Protein AF-A0A850GXP3-F1 (afdb_monomer)

Mean predicted aligned error: 10.68 Å

Structure (mmCIF, N/CA/C/O backbone):
data_AF-A0A850GXP3-F1
#
_entry.id   AF-A0A850GXP3-F1
#
loop_
_atom_site.group_PDB
_atom_site.id
_atom_site.type_symbol
_atom_site.label_atom_id
_atom_site.label_alt_id
_atom_site.label_comp_id
_atom_site.label_asym_id
_atom_site.label_entity_id
_atom_site.label_seq_id
_atom_site.pdbx_PDB_ins_code
_atom_site.Cartn_x
_atom_site.Cartn_y
_atom_site.Cartn_z
_atom_site.occupancy
_atom_site.B_iso_or_equiv
_atom_site.auth_seq_id
_atom_site.auth_comp_id
_atom_site.auth_asym_id
_atom_site.auth_atom_id
_atom_site.pdbx_PDB_model_num
ATOM 1 N N . MET A 1 1 ? 9.034 20.959 12.327 1.00 37.97 1 MET A N 1
ATOM 2 C CA . MET A 1 1 ? 9.414 19.621 11.829 1.00 37.97 1 MET A CA 1
ATOM 3 C C . MET A 1 1 ? 8.336 19.187 10.854 1.00 37.97 1 MET A C 1
ATOM 5 O O . MET A 1 1 ? 7.175 19.210 11.244 1.00 37.97 1 MET A O 1
ATOM 9 N N . ALA A 1 2 ? 8.676 18.925 9.590 1.00 40.16 2 ALA A N 1
ATOM 10 C CA . ALA A 1 2 ? 7.709 18.386 8.634 1.00 40.16 2 ALA A CA 1
ATOM 11 C C . ALA A 1 2 ? 7.271 17.000 9.126 1.00 40.16 2 ALA A C 1
ATOM 13 O O . ALA A 1 2 ? 8.119 16.228 9.574 1.00 40.16 2 ALA A O 1
ATOM 14 N N . ALA A 1 3 ? 5.966 16.721 9.115 1.00 42.81 3 ALA A N 1
ATOM 15 C CA . ALA A 1 3 ? 5.469 15.389 9.437 1.00 42.81 3 ALA A CA 1
ATOM 16 C C . ALA A 1 3 ? 6.178 14.371 8.524 1.00 42.81 3 ALA A C 1
ATOM 18 O O . ALA A 1 3 ? 6.368 14.687 7.344 1.00 42.81 3 ALA A O 1
ATOM 19 N N . PRO A 1 4 ? 6.614 13.210 9.048 1.00 50.00 4 PRO A N 1
ATOM 20 C CA . PRO A 1 4 ? 7.256 12.194 8.229 1.00 50.00 4 PRO A CA 1
ATOM 21 C C . PRO A 1 4 ? 6.377 11.910 7.011 1.00 50.00 4 PRO A C 1
ATOM 23 O O . PRO A 1 4 ? 5.149 11.814 7.110 1.00 50.00 4 PRO A O 1
ATOM 26 N N . ILE A 1 5 ? 7.034 11.897 5.852 1.00 58.00 5 ILE A N 1
ATOM 27 C CA . ILE A 1 5 ? 6.452 11.548 4.559 1.00 58.00 5 ILE A CA 1
ATOM 28 C C . ILE A 1 5 ? 5.673 10.252 4.772 1.00 58.00 5 ILE A C 1
ATOM 30 O O . ILE A 1 5 ? 6.202 9.344 5.395 1.00 58.00 5 ILE A O 1
ATOM 34 N N . HIS A 1 6 ? 4.416 10.189 4.329 1.00 59.72 6 HIS A N 1
ATOM 35 C CA . HIS A 1 6 ? 3.574 9.002 4.478 1.00 59.72 6 HIS A CA 1
ATOM 36 C C . HIS A 1 6 ? 4.367 7.733 4.134 1.00 59.72 6 HIS A C 1
ATOM 38 O O . HIS A 1 6 ? 4.674 7.516 2.965 1.00 59.72 6 HIS A O 1
ATOM 44 N N . ASP A 1 7 ? 4.705 6.922 5.143 1.00 73.19 7 ASP A N 1
ATOM 45 C CA . ASP A 1 7 ? 5.692 5.847 4.970 1.00 73.19 7 ASP A CA 1
ATOM 46 C C . ASP A 1 7 ? 5.197 4.746 4.002 1.00 73.19 7 ASP A C 1
ATOM 48 O O . ASP A 1 7 ? 5.977 3.930 3.519 1.00 73.19 7 ASP A O 1
ATOM 52 N N . TRP A 1 8 ? 3.896 4.723 3.686 1.00 88.69 8 TRP A N 1
ATOM 53 C CA . TRP A 1 8 ? 3.289 3.799 2.728 1.00 88.69 8 TRP A CA 1
ATOM 54 C C . TRP A 1 8 ? 1.988 4.339 2.107 1.00 88.69 8 TRP A C 1
ATOM 56 O O . TRP A 1 8 ? 1.376 5.292 2.598 1.00 88.69 8 TRP A O 1
ATOM 66 N N . TYR A 1 9 ? 1.530 3.695 1.034 1.00 91.94 9 TYR A N 1
ATOM 67 C CA . TYR A 1 9 ? 0.452 4.159 0.153 1.00 91.94 9 TYR A CA 1
ATOM 68 C C . TYR A 1 9 ? -0.846 3.347 0.285 1.00 91.94 9 TYR A C 1
ATOM 70 O O . TYR A 1 9 ? -1.614 3.237 -0.676 1.00 91.94 9 TYR A O 1
ATOM 78 N N . LEU A 1 10 ? -1.130 2.773 1.463 1.00 92.88 10 LEU A N 1
ATOM 79 C CA . LEU A 1 10 ? -2.291 1.889 1.656 1.00 92.88 10 LEU A CA 1
ATOM 80 C C . LEU A 1 10 ? -3.609 2.536 1.203 1.00 92.88 10 LEU A C 1
ATOM 82 O O . LEU A 1 10 ? -4.396 1.919 0.491 1.00 92.88 10 LEU A O 1
ATOM 86 N N . LYS A 1 11 ? -3.863 3.797 1.573 1.00 92.56 11 LYS A N 1
ATOM 87 C CA . LYS A 1 11 ? -5.109 4.488 1.200 1.00 92.56 11 LYS A CA 1
ATOM 88 C C . LYS A 1 11 ? -5.274 4.594 -0.320 1.00 92.56 11 LYS A C 1
ATOM 90 O O . LYS A 1 11 ? -6.381 4.445 -0.837 1.00 92.56 11 LYS A O 1
ATOM 95 N N . GLN A 1 12 ? -4.186 4.871 -1.029 1.00 94.19 12 GLN A N 1
ATOM 96 C CA . GLN A 1 12 ? -4.153 4.973 -2.480 1.00 94.19 12 GLN A CA 1
ATOM 97 C C . GLN A 1 12 ? -4.378 3.596 -3.105 1.00 94.19 12 GLN A C 1
ATOM 99 O O . GLN A 1 12 ? -5.211 3.489 -3.999 1.00 94.19 12 GLN A O 1
ATOM 104 N N . TRP A 1 13 ? -3.730 2.551 -2.587 1.00 95.56 13 TRP A N 1
ATOM 105 C CA . TRP A 1 13 ? -3.931 1.170 -3.030 1.00 95.56 13 TRP A CA 1
ATOM 106 C C . TRP A 1 13 ? -5.370 0.694 -2.858 1.00 95.56 13 TRP A C 1
ATOM 108 O O . TRP A 1 13 ? -5.952 0.173 -3.806 1.00 95.56 13 TRP A O 1
ATOM 118 N N . LEU A 1 14 ? -5.990 0.947 -1.703 1.00 95.31 14 LEU A N 1
ATOM 119 C CA . LEU A 1 14 ? -7.398 0.612 -1.479 1.00 95.31 14 LEU A CA 1
ATOM 120 C C . LEU A 1 14 ? -8.312 1.293 -2.498 1.00 95.31 14 LEU A C 1
ATOM 122 O O . LEU A 1 14 ? -9.185 0.647 -3.071 1.00 95.31 14 LEU A O 1
ATOM 126 N N . ARG A 1 15 ? -8.074 2.578 -2.783 1.00 95.38 15 ARG A N 1
ATOM 127 C CA . ARG A 1 15 ? -8.827 3.308 -3.808 1.00 95.38 15 ARG A CA 1
ATOM 128 C C . ARG A 1 15 ? -8.608 2.720 -5.203 1.00 95.38 15 ARG A C 1
ATOM 130 O O . ARG A 1 15 ? -9.581 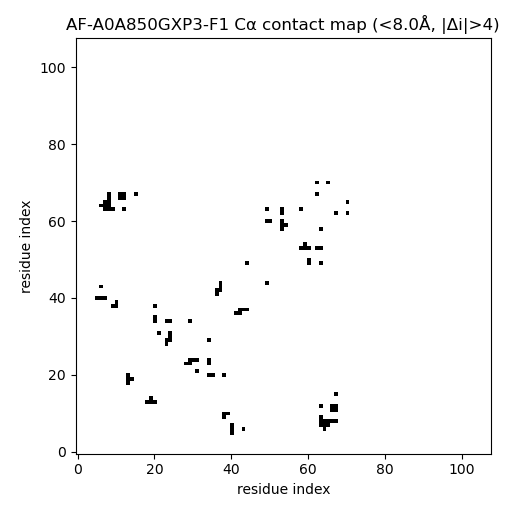2.539 -5.924 1.00 95.38 15 ARG A O 1
ATOM 137 N N . THR A 1 16 ? -7.364 2.421 -5.575 1.00 96.38 16 THR A N 1
ATOM 138 C CA . THR A 1 16 ? -7.019 1.836 -6.880 1.00 96.38 16 THR A CA 1
ATOM 139 C C . THR A 1 16 ? -7.649 0.458 -7.076 1.00 96.38 16 THR A C 1
ATOM 141 O O . THR A 1 16 ? -8.104 0.150 -8.171 1.00 96.38 16 THR A O 1
ATOM 144 N N . LEU A 1 17 ? -7.724 -0.349 -6.015 1.00 96.06 17 LEU A N 1
ATOM 145 C CA . LEU A 1 17 ? -8.284 -1.703 -6.042 1.00 96.06 17 LEU A CA 1
ATOM 146 C C . LEU A 1 17 ? -9.791 -1.750 -5.728 1.00 96.06 17 LEU A C 1
ATOM 148 O O . LEU A 1 17 ? -10.369 -2.832 -5.660 1.00 96.06 17 LEU A O 1
ATOM 152 N N . GLY A 1 18 ? -10.438 -0.602 -5.495 1.00 96.38 18 GLY A N 1
ATOM 153 C CA . GLY A 1 18 ? -11.862 -0.532 -5.146 1.00 96.38 18 GLY A CA 1
ATOM 154 C C . GLY A 1 18 ? -12.218 -1.153 -3.787 1.00 96.38 18 GLY A C 1
ATOM 1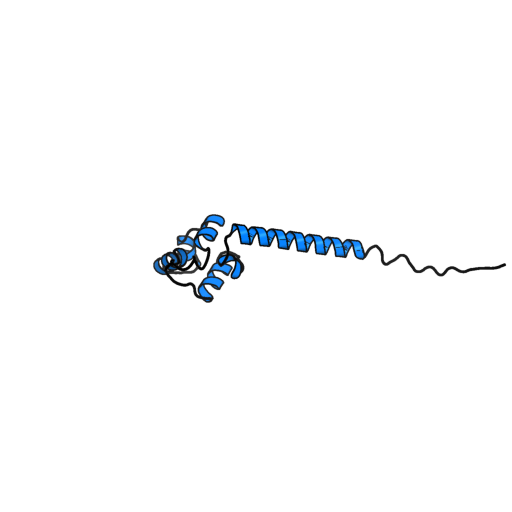55 O O . GLY A 1 18 ? -13.375 -1.497 -3.552 1.00 96.38 18 GLY A O 1
ATOM 156 N N . LYS A 1 19 ? -11.243 -1.301 -2.886 1.00 95.88 19 LYS A N 1
ATOM 157 C CA . LYS A 1 19 ? -11.399 -1.893 -1.551 1.00 95.88 19 LYS A CA 1
ATOM 158 C C . LYS A 1 19 ? -11.668 -0.820 -0.497 1.00 95.88 19 LYS A C 1
ATOM 160 O O . LYS A 1 19 ? -11.194 0.313 -0.591 1.00 95.88 19 LYS A O 1
ATOM 165 N N . ARG A 1 20 ? -12.415 -1.170 0.550 1.00 96.00 20 ARG A N 1
ATOM 166 C CA . ARG A 1 20 ? -12.689 -0.301 1.705 1.00 96.00 20 ARG A CA 1
ATOM 167 C C . ARG A 1 20 ? -11.889 -0.769 2.919 1.00 96.00 20 ARG A C 1
ATOM 169 O O . ARG A 1 20 ? -11.577 -1.944 3.061 1.00 96.00 20 ARG A O 1
ATOM 176 N N . GLN A 1 21 ? -11.635 0.135 3.866 1.00 94.56 21 GLN A N 1
ATOM 177 C CA . GLN A 1 21 ? -11.045 -0.230 5.166 1.00 94.56 21 GLN A CA 1
ATOM 178 C C . GLN A 1 21 ? -11.882 -1.283 5.917 1.00 94.56 21 GLN A C 1
ATOM 180 O O . GLN A 1 21 ? -11.338 -2.130 6.615 1.00 94.56 21 GLN A O 1
ATOM 185 N N . ALA A 1 22 ? -13.207 -1.262 5.741 1.00 95.38 22 ALA A N 1
ATOM 186 C CA . ALA A 1 22 ? -14.094 -2.274 6.306 1.00 95.38 22 ALA A CA 1
ATOM 187 C C . ALA A 1 22 ? -13.835 -3.684 5.746 1.00 95.38 22 ALA A C 1
ATOM 189 O O . ALA A 1 22 ? -14.050 -4.649 6.470 1.00 95.38 22 ALA A O 1
ATOM 190 N N . ASP A 1 23 ? -13.356 -3.801 4.502 1.00 96.38 23 ASP A N 1
ATOM 191 C CA . ASP A 1 23 ? -12.995 -5.097 3.924 1.00 96.38 23 ASP A CA 1
ATOM 192 C C . ASP A 1 23 ? -11.746 -5.656 4.604 1.00 96.38 23 ASP A C 1
ATOM 194 O O . ASP A 1 23 ? -11.746 -6.814 4.983 1.00 96.38 23 ASP A O 1
ATOM 198 N N . ILE A 1 24 ? -10.735 -4.819 4.874 1.00 95.38 24 ILE A N 1
ATOM 199 C CA . ILE A 1 24 ? -9.554 -5.233 5.654 1.00 95.38 24 ILE A CA 1
ATOM 200 C C . ILE A 1 24 ? -9.968 -5.715 7.047 1.00 95.38 24 ILE A C 1
ATOM 202 O O . ILE A 1 24 ? -9.550 -6.778 7.486 1.00 95.38 24 ILE A O 1
ATOM 206 N N . ALA A 1 25 ? -10.800 -4.934 7.745 1.00 95.75 25 ALA A N 1
ATOM 207 C CA . ALA A 1 25 ? -11.244 -5.290 9.092 1.00 95.75 25 ALA A CA 1
ATOM 208 C C . ALA A 1 25 ? -12.005 -6.627 9.125 1.00 95.75 25 ALA A C 1
ATOM 210 O O . ALA A 1 25 ? -11.913 -7.362 10.102 1.00 95.75 25 ALA A O 1
ATOM 211 N N . ARG A 1 26 ? -12.769 -6.927 8.067 1.00 96.06 26 ARG A N 1
ATOM 212 C CA . ARG A 1 26 ? -13.511 -8.182 7.923 1.00 96.06 26 ARG A CA 1
ATOM 213 C C . ARG A 1 26 ? -12.587 -9.344 7.559 1.00 96.06 26 ARG A C 1
ATOM 215 O O . ARG A 1 26 ? -12.654 -10.373 8.213 1.00 96.06 26 ARG A O 1
ATOM 222 N N . ASP A 1 27 ? -11.769 -9.176 6.526 1.00 95.88 27 ASP A N 1
ATOM 223 C CA . ASP A 1 27 ? -11.059 -10.280 5.870 1.00 95.88 27 ASP A CA 1
ATOM 224 C C . ASP A 1 27 ? -9.750 -10.648 6.586 1.00 95.88 27 ASP A C 1
ATOM 226 O O . ASP A 1 27 ? -9.329 -11.796 6.518 1.00 95.88 27 ASP A O 1
ATOM 230 N N . LEU A 1 28 ? -9.134 -9.699 7.303 1.00 94.38 28 LEU A N 1
ATOM 231 C CA . LEU A 1 28 ? -7.951 -9.941 8.143 1.00 94.38 28 LEU A CA 1
ATOM 232 C C . LEU A 1 28 ? -8.281 -10.028 9.638 1.00 94.38 28 LEU A C 1
ATOM 234 O O . LEU A 1 28 ? -7.381 -10.128 10.463 1.00 94.38 28 LEU A O 1
ATOM 238 N N . GLU A 1 29 ? -9.556 -9.910 10.017 1.00 93.50 29 GLU A N 1
ATOM 239 C CA . GLU A 1 29 ? -9.994 -9.850 11.422 1.00 93.50 29 GLU A CA 1
ATOM 240 C C . GLU A 1 29 ? -9.325 -8.720 12.236 1.00 93.50 29 GLU A C 1
ATOM 242 O O . GLU A 1 29 ? -9.257 -8.735 13.469 1.00 93.50 29 GLU A O 1
ATOM 247 N N . TRP A 1 30 ? -8.838 -7.678 11.558 1.00 93.94 30 TRP A N 1
ATOM 248 C CA . TRP A 1 30 ? -8.273 -6.517 12.230 1.00 93.94 30 TRP A CA 1
ATOM 249 C C . TRP A 1 30 ? -9.375 -5.685 12.880 1.00 93.94 30 TRP A C 1
ATOM 251 O O . TRP A 1 30 ? -10.411 -5.377 12.287 1.00 93.94 30 TRP A O 1
ATOM 261 N N . ASN A 1 31 ? -9.118 -5.198 14.092 1.00 94.31 31 ASN A N 1
ATOM 262 C CA . ASN A 1 31 ? -10.039 -4.257 14.711 1.00 94.31 31 ASN A CA 1
ATOM 263 C C . ASN A 1 31 ? -10.087 -2.923 13.926 1.00 94.31 31 ASN A C 1
ATOM 265 O O . ASN A 1 31 ? -9.099 -2.471 13.339 1.00 94.31 31 ASN A O 1
ATOM 269 N N . LYS A 1 32 ? -11.248 -2.253 13.943 1.00 92.50 32 LYS A N 1
ATOM 270 C CA . LYS A 1 32 ? -11.485 -1.013 13.175 1.00 92.50 32 LYS A CA 1
ATOM 271 C C . LYS A 1 32 ? -10.519 0.120 13.538 1.00 92.50 32 LYS A C 1
ATOM 273 O O . LYS A 1 32 ? -10.165 0.917 12.670 1.00 92.50 32 LYS A O 1
ATOM 278 N N . ALA A 1 33 ? -10.104 0.200 14.804 1.00 93.06 33 ALA A N 1
ATOM 279 C CA . ALA A 1 33 ? -9.184 1.232 15.271 1.00 93.06 33 ALA A CA 1
ATOM 280 C C . ALA A 1 33 ? -7.792 1.052 14.649 1.00 93.06 33 ALA A C 1
ATOM 282 O O . ALA A 1 33 ? -7.254 2.016 14.108 1.00 93.06 33 ALA A O 1
ATOM 283 N N . ARG A 1 34 ? -7.268 -0.184 14.634 1.00 92.06 34 ARG A N 1
ATOM 284 C CA . ARG A 1 34 ? -6.018 -0.569 13.964 1.00 92.06 34 ARG A CA 1
ATOM 285 C C . ARG A 1 34 ? -6.086 -0.174 12.499 1.00 92.06 34 ARG A C 1
ATOM 287 O O . ARG A 1 34 ? -5.296 0.657 12.077 1.00 92.06 34 ARG A O 1
ATOM 294 N N . VAL A 1 35 ? -7.092 -0.642 11.754 1.00 92.00 35 VAL A N 1
ATOM 295 C CA . VAL A 1 35 ? -7.215 -0.318 10.320 1.00 92.00 35 VAL A CA 1
ATOM 296 C C . VAL A 1 35 ? -7.225 1.193 10.076 1.00 92.00 35 VAL A C 1
ATOM 298 O O . VAL A 1 35 ? -6.504 1.682 9.208 1.00 92.00 35 VAL A O 1
ATOM 301 N N . SER A 1 36 ? -7.999 1.951 10.857 1.00 90.12 36 SER A N 1
ATOM 302 C CA . SER A 1 36 ? -8.065 3.407 10.715 1.00 90.12 36 SER A CA 1
ATOM 303 C C . SER A 1 36 ? -6.723 4.087 11.013 1.00 90.12 36 SER A C 1
ATOM 305 O O . SER A 1 36 ? -6.346 5.033 10.317 1.00 90.12 36 SER A O 1
ATOM 307 N N . LEU A 1 37 ? -5.999 3.653 12.046 1.00 88.81 37 LEU A N 1
ATOM 308 C CA . LEU A 1 37 ? -4.700 4.219 12.421 1.00 88.81 37 LEU A CA 1
ATOM 309 C C . LEU A 1 37 ? -3.625 3.894 11.381 1.00 88.81 37 LEU A C 1
ATOM 311 O O . LEU A 1 37 ? -2.913 4.799 10.941 1.00 88.81 37 LEU A O 1
ATOM 315 N N . THR A 1 38 ? -3.572 2.642 10.930 1.00 88.81 38 THR A N 1
ATOM 316 C CA . THR A 1 38 ? -2.613 2.158 9.932 1.00 88.81 38 THR A CA 1
ATOM 317 C C . THR A 1 38 ? -2.874 2.817 8.568 1.00 88.81 38 THR A C 1
ATOM 319 O O . THR A 1 38 ? -1.958 3.354 7.946 1.00 88.81 38 THR A O 1
ATOM 322 N N . ALA A 1 39 ? -4.135 2.908 8.125 1.00 87.19 39 ALA A N 1
ATOM 323 C CA . ALA A 1 39 ? -4.495 3.541 6.849 1.00 87.19 39 ALA A CA 1
ATOM 324 C C . ALA A 1 39 ? -4.380 5.076 6.847 1.00 87.19 39 ALA A C 1
ATOM 326 O O . ALA A 1 39 ? -4.265 5.681 5.779 1.00 87.19 39 ALA A O 1
ATOM 327 N N . SER A 1 40 ? -4.433 5.723 8.016 1.00 85.00 40 SER A N 1
ATOM 328 C CA . SER A 1 40 ? -4.185 7.168 8.142 1.00 85.00 40 SER A CA 1
ATOM 329 C C . SER A 1 40 ? -2.705 7.519 8.308 1.00 85.00 40 SER A C 1
ATOM 331 O O . SER A 1 40 ? -2.374 8.703 8.290 1.00 85.00 40 SER A O 1
ATOM 333 N N . GLY A 1 41 ? -1.826 6.520 8.462 1.00 80.94 41 GLY A N 1
ATOM 334 C CA . GLY A 1 41 ? -0.397 6.720 8.716 1.00 80.94 41 GLY A CA 1
ATOM 335 C C . GLY A 1 41 ? -0.094 7.295 10.103 1.00 80.94 41 GLY A C 1
ATOM 336 O O . GLY A 1 41 ? 1.001 7.792 10.329 1.00 80.94 41 GLY A O 1
ATOM 337 N N . LYS A 1 42 ? -1.063 7.271 11.030 1.00 82.69 42 LYS A N 1
ATOM 338 C CA . LYS A 1 42 ? -0.868 7.735 12.415 1.00 82.69 42 LYS A CA 1
ATOM 339 C C . LYS A 1 42 ? -0.120 6.716 13.266 1.00 82.69 42 LYS A C 1
ATOM 341 O O . LYS A 1 42 ? 0.528 7.095 14.236 1.00 82.69 42 LYS A O 1
ATOM 346 N N . GLN A 1 43 ? -0.249 5.439 12.922 1.00 83.38 43 GLN A N 1
ATOM 347 C CA . GLN A 1 43 ? 0.515 4.354 13.517 1.00 83.38 43 GLN A CA 1
ATOM 348 C C . GLN A 1 43 ? 1.565 3.885 12.502 1.00 83.38 43 GLN A C 1
ATOM 350 O O . GLN A 1 43 ? 1.191 3.629 11.353 1.00 83.38 43 GLN A O 1
ATOM 355 N N . PRO A 1 44 ? 2.843 3.758 12.905 1.00 83.81 44 PRO A N 1
ATOM 356 C CA . PRO A 1 44 ? 3.863 3.133 12.071 1.00 83.81 44 PRO A CA 1
ATOM 357 C C . PRO A 1 44 ? 3.441 1.711 11.702 1.00 83.81 44 PRO A C 1
ATOM 359 O O . PRO A 1 44 ? 2.934 0.980 12.557 1.00 83.81 44 PRO A O 1
ATOM 362 N N . TYR A 1 45 ? 3.652 1.312 10.450 1.00 87.81 45 TYR A N 1
ATOM 363 C CA . TYR A 1 45 ? 3.484 -0.088 10.081 1.00 87.81 45 TYR A CA 1
ATOM 364 C C . TYR A 1 45 ? 4.645 -0.914 10.636 1.00 87.81 45 TYR A C 1
ATOM 366 O O . TYR A 1 45 ? 5.786 -0.458 10.748 1.00 87.81 45 TYR A O 1
ATOM 374 N N . THR A 1 46 ? 4.354 -2.164 10.948 1.00 90.75 46 THR A N 1
ATOM 375 C CA . THR A 1 46 ? 5.355 -3.197 11.191 1.00 90.75 46 THR A CA 1
ATOM 376 C C . THR A 1 46 ? 5.626 -3.972 9.903 1.00 90.7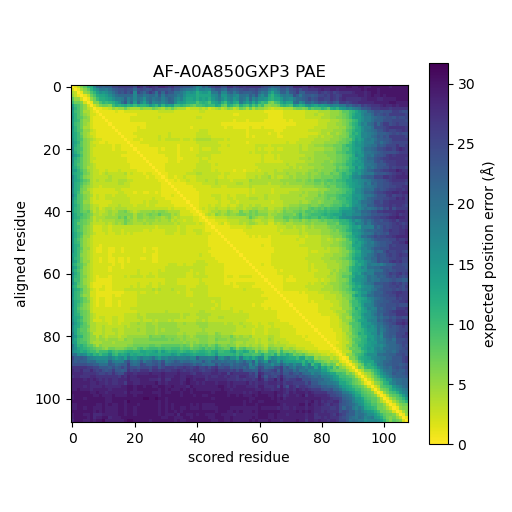5 46 THR A C 1
ATOM 378 O O . THR A 1 46 ? 4.885 -3.880 8.921 1.00 90.75 46 THR A O 1
ATOM 381 N N . ARG A 1 47 ? 6.698 -4.768 9.892 1.00 92.06 47 ARG A N 1
ATOM 382 C CA . ARG A 1 47 ? 6.967 -5.696 8.785 1.00 92.06 47 ARG A CA 1
ATOM 383 C C . ARG A 1 47 ? 5.804 -6.671 8.571 1.00 92.06 47 ARG A C 1
ATOM 385 O O . ARG A 1 47 ? 5.498 -6.993 7.426 1.00 92.06 47 ARG A O 1
ATOM 392 N N . ASP A 1 48 ? 5.165 -7.102 9.653 1.00 94.12 48 ASP A N 1
ATOM 393 C CA . ASP A 1 48 ? 4.048 -8.041 9.599 1.00 94.12 48 ASP A CA 1
ATOM 394 C C . ASP A 1 48 ? 2.814 -7.381 8.980 1.00 94.12 48 ASP A C 1
ATOM 396 O O . ASP A 1 48 ? 2.226 -7.960 8.072 1.00 94.12 48 ASP A O 1
ATOM 400 N N . ASP A 1 49 ? 2.514 -6.125 9.344 1.00 93.31 49 ASP A N 1
ATOM 401 C CA . ASP A 1 49 ? 1.438 -5.348 8.706 1.00 93.31 49 ASP A CA 1
ATOM 402 C C . ASP A 1 49 ? 1.638 -5.244 7.185 1.00 93.31 49 ASP A C 1
ATOM 404 O O . ASP A 1 49 ? 0.689 -5.403 6.418 1.00 93.31 49 ASP A O 1
ATOM 408 N N . ILE A 1 50 ? 2.874 -4.981 6.741 1.00 94.38 50 ILE A N 1
ATOM 409 C CA . ILE A 1 50 ? 3.202 -4.890 5.313 1.00 94.38 50 ILE A CA 1
ATOM 410 C C . ILE A 1 50 ? 2.985 -6.229 4.618 1.00 94.38 50 ILE A C 1
ATOM 412 O O . ILE A 1 50 ? 2.370 -6.256 3.557 1.00 94.38 50 ILE A O 1
ATOM 416 N N . ASN A 1 51 ? 3.494 -7.324 5.183 1.00 95.81 51 ASN A N 1
ATOM 417 C CA . ASN A 1 51 ? 3.388 -8.637 4.553 1.00 95.81 51 ASN A CA 1
ATOM 418 C C . ASN A 1 51 ? 1.932 -9.100 4.462 1.00 95.81 51 ASN A C 1
ATOM 420 O O . ASN A 1 51 ? 1.507 -9.547 3.403 1.00 95.81 51 ASN A O 1
ATOM 424 N N . GLU A 1 52 ? 1.171 -8.944 5.542 1.00 96.06 52 GLU A N 1
ATOM 425 C CA . GLU A 1 52 ? -0.224 -9.377 5.630 1.00 96.06 52 GLU A CA 1
ATOM 426 C C . GLU A 1 52 ? -1.115 -8.595 4.651 1.00 96.06 52 GLU A C 1
ATOM 428 O O . GLU A 1 52 ? -1.887 -9.173 3.887 1.00 96.06 52 GLU A O 1
ATOM 433 N N . ILE A 1 53 ? -0.956 -7.268 4.598 1.00 95.69 53 ILE A N 1
ATOM 434 C CA . ILE A 1 53 ? -1.706 -6.419 3.665 1.00 95.69 53 ILE A CA 1
ATOM 435 C C . ILE A 1 53 ? -1.258 -6.647 2.217 1.00 95.69 53 ILE A C 1
ATOM 437 O O . ILE A 1 53 ? -2.089 -6.593 1.309 1.00 95.69 53 ILE A O 1
ATOM 441 N N . ALA A 1 54 ? 0.037 -6.876 1.978 1.00 96.31 54 ALA A N 1
ATOM 442 C CA . ALA A 1 54 ?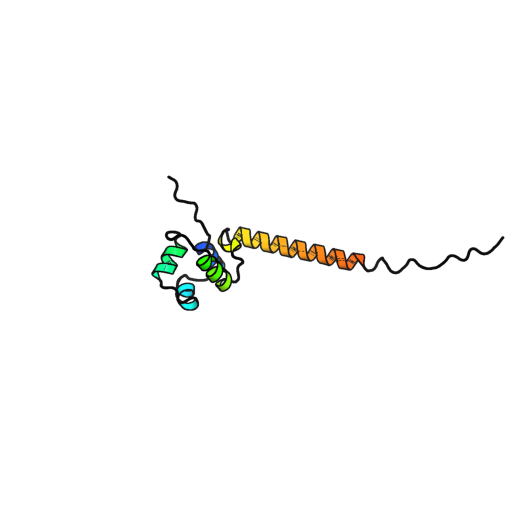 0.548 -7.148 0.639 1.00 96.31 54 ALA A CA 1
ATOM 443 C C . ALA A 1 54 ? -0.044 -8.447 0.093 1.00 96.31 54 ALA A C 1
ATOM 445 O O . ALA A 1 54 ? -0.557 -8.447 -1.024 1.00 96.31 54 ALA A O 1
ATOM 446 N N . ASP A 1 55 ? -0.047 -9.507 0.901 1.00 97.38 55 ASP A N 1
ATOM 447 C CA . ASP A 1 55 ? -0.645 -10.791 0.546 1.00 97.38 55 ASP A CA 1
ATOM 448 C C . ASP A 1 55 ? -2.149 -10.645 0.265 1.00 97.38 55 ASP A C 1
ATOM 450 O O . ASP A 1 55 ? -2.619 -10.978 -0.824 1.00 97.38 55 ASP A O 1
ATOM 454 N N . TYR A 1 56 ? -2.887 -9.996 1.172 1.00 97.06 56 TYR A N 1
ATOM 455 C CA . TYR A 1 56 ? -4.320 -9.734 1.007 1.00 97.06 56 TYR A CA 1
ATOM 456 C C . TYR A 1 56 ? -4.666 -8.967 -0.280 1.00 97.06 56 TYR A C 1
ATOM 458 O O . TYR A 1 56 ? -5.677 -9.240 -0.931 1.00 97.06 56 TYR A O 1
ATOM 466 N N . LEU A 1 57 ? -3.843 -7.986 -0.658 1.00 96.06 57 LEU A N 1
ATOM 467 C CA . LEU A 1 57 ? -4.060 -7.165 -1.850 1.00 96.06 57 LEU A CA 1
ATOM 468 C C . LEU A 1 57 ? -3.410 -7.741 -3.119 1.00 96.06 57 LEU A C 1
ATOM 470 O O . LEU A 1 57 ? -3.523 -7.120 -4.179 1.00 96.06 57 LEU A O 1
ATOM 474 N N . ASN A 1 58 ? -2.758 -8.905 -3.038 1.00 96.00 58 ASN A N 1
ATOM 475 C CA . ASN A 1 58 ? -1.975 -9.512 -4.118 1.00 96.00 58 ASN A CA 1
ATOM 476 C C . ASN A 1 58 ? -0.889 -8.565 -4.684 1.00 96.00 58 ASN A C 1
ATOM 478 O O . ASN A 1 58 ? -0.722 -8.356 -5.896 1.00 96.00 58 ASN A O 1
ATOM 482 N N . LEU A 1 59 ? -0.160 -7.943 -3.763 1.00 96.31 59 LEU A N 1
ATOM 483 C CA . LEU A 1 59 ? 0.946 -7.030 -4.008 1.00 96.31 59 LEU A CA 1
ATOM 484 C C . LEU A 1 59 ? 2.248 -7.626 -3.475 1.00 96.31 59 LEU A C 1
ATOM 486 O O . LEU A 1 59 ? 2.263 -8.468 -2.582 1.00 96.31 59 LEU A O 1
ATOM 490 N N . ARG A 1 60 ? 3.380 -7.148 -3.988 1.00 95.81 60 ARG A N 1
ATOM 491 C CA . ARG A 1 60 ? 4.678 -7.373 -3.348 1.00 95.81 60 ARG A CA 1
ATOM 492 C C . ARG A 1 60 ? 4.862 -6.344 -2.224 1.00 95.81 60 ARG A C 1
ATOM 494 O O . ARG A 1 60 ? 4.472 -5.193 -2.408 1.00 95.81 60 ARG A O 1
ATOM 501 N N . PRO A 1 61 ? 5.518 -6.690 -1.100 1.00 95.00 61 PRO A N 1
ATOM 502 C CA . PRO A 1 61 ? 5.705 -5.789 0.045 1.00 95.00 61 PRO A CA 1
ATOM 503 C C . PRO A 1 61 ? 6.204 -4.379 -0.304 1.00 95.00 61 PRO A C 1
ATOM 505 O O . PRO A 1 61 ? 5.688 -3.390 0.208 1.00 95.00 61 PRO A O 1
ATOM 508 N N . TYR A 1 62 ? 7.170 -4.265 -1.221 1.00 93.94 62 TYR A N 1
ATOM 509 C CA . TYR A 1 62 ? 7.712 -2.965 -1.630 1.00 93.94 62 TYR A CA 1
ATOM 510 C C . TYR A 1 62 ? 6.715 -2.109 -2.427 1.00 93.94 62 TYR A C 1
ATOM 512 O O . TYR A 1 62 ? 6.882 -0.896 -2.495 1.00 93.94 62 TYR A O 1
ATOM 520 N N . GLU A 1 63 ? 5.688 -2.705 -3.039 1.00 95.38 63 GLU A N 1
ATOM 521 C CA . GLU A 1 63 ? 4.688 -1.965 -3.815 1.00 95.38 63 GLU A CA 1
ATOM 522 C C . GLU A 1 63 ? 3.777 -1.141 -2.907 1.00 95.38 63 GLU A C 1
ATOM 524 O O . GLU A 1 63 ? 3.342 -0.060 -3.291 1.00 95.38 63 GLU A O 1
ATOM 529 N N . LEU A 1 64 ? 3.547 -1.594 -1.670 1.00 93.88 64 LEU A N 1
ATOM 530 C CA . LEU A 1 64 ? 2.841 -0.803 -0.660 1.00 93.88 64 LEU A CA 1
ATOM 531 C C . LEU A 1 64 ? 3.614 0.456 -0.255 1.00 93.88 64 LEU A C 1
ATOM 533 O O . LEU A 1 64 ? 3.001 1.425 0.187 1.00 93.88 64 LEU A O 1
ATOM 537 N N . LEU A 1 65 ? 4.934 0.460 -0.437 1.00 92.44 65 LEU A N 1
ATOM 538 C CA . LEU A 1 65 ? 5.823 1.572 -0.092 1.00 92.44 65 LEU A CA 1
ATOM 539 C C . LEU A 1 65 ? 6.015 2.563 -1.255 1.00 92.44 65 LEU A C 1
ATOM 541 O O . LEU A 1 65 ? 6.837 3.471 -1.172 1.00 92.44 65 LEU A O 1
ATOM 545 N N . MET A 1 66 ? 5.249 2.415 -2.339 1.00 93.00 66 MET A N 1
ATOM 546 C CA . MET A 1 66 ? 5.249 3.320 -3.492 1.00 93.00 66 MET A CA 1
ATOM 547 C C . MET A 1 66 ? 3.827 3.614 -3.975 1.00 93.00 66 MET A C 1
ATOM 549 O O . MET A 1 66 ? 2.878 2.887 -3.668 1.00 93.00 66 MET A O 1
ATOM 553 N N . HIS A 1 67 ? 3.667 4.691 -4.745 1.00 94.25 67 HIS A N 1
ATOM 554 C CA . HIS A 1 67 ? 2.363 5.049 -5.289 1.00 94.25 67 HIS A CA 1
ATOM 555 C C . HIS A 1 67 ? 1.868 3.954 -6.261 1.00 94.25 67 HIS A C 1
ATOM 557 O O . HIS A 1 67 ? 2.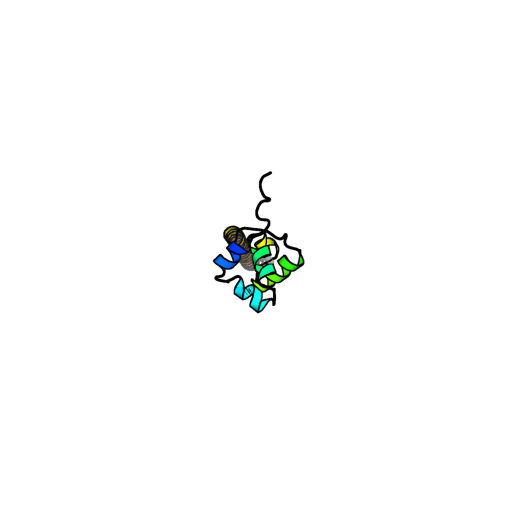669 3.437 -7.045 1.00 94.25 67 HIS A O 1
ATOM 563 N N . PRO A 1 68 ? 0.560 3.614 -6.283 1.00 95.56 68 PRO A N 1
ATOM 564 C CA . PRO A 1 68 ? 0.041 2.551 -7.150 1.00 95.56 68 PRO A CA 1
ATOM 565 C C . PRO A 1 68 ? 0.356 2.750 -8.635 1.00 95.56 68 PRO A C 1
ATOM 567 O O . PRO A 1 68 ? 0.584 1.790 -9.364 1.00 95.56 68 PRO A O 1
ATOM 570 N N . GLU A 1 69 ? 0.382 4.002 -9.092 1.00 95.19 69 GLU A N 1
ATOM 571 C CA . GLU A 1 69 ? 0.737 4.334 -10.473 1.00 95.19 69 GLU A CA 1
ATOM 572 C C . GLU A 1 69 ? 2.184 3.957 -10.811 1.00 95.19 69 GLU A C 1
ATOM 574 O O . GLU A 1 69 ? 2.442 3.412 -11.884 1.00 95.19 69 GLU A O 1
ATOM 579 N N . ASP A 1 70 ? 3.118 4.189 -9.891 1.00 95.50 70 ASP A N 1
ATOM 580 C CA . ASP A 1 70 ? 4.530 3.855 -10.078 1.00 95.50 70 ASP A CA 1
ATOM 581 C C . ASP A 1 70 ? 4.728 2.341 -10.067 1.00 95.50 70 ASP A C 1
ATOM 583 O O . ASP A 1 70 ? 5.346 1.794 -10.980 1.00 95.50 70 ASP A O 1
ATOM 587 N N . ALA A 1 71 ? 4.104 1.645 -9.112 1.00 96.19 71 ALA A N 1
ATOM 588 C CA . ALA A 1 71 ? 4.130 0.186 -9.053 1.00 96.19 71 ALA A CA 1
ATOM 589 C C . ALA A 1 71 ? 3.574 -0.447 -10.336 1.00 96.19 71 ALA A C 1
ATOM 591 O O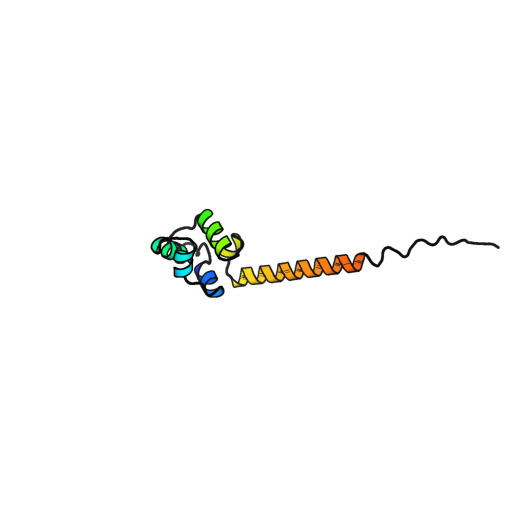 . ALA A 1 71 ? 4.187 -1.344 -10.913 1.00 96.19 71 ALA A O 1
ATOM 592 N N . MET A 1 72 ? 2.437 0.050 -10.833 1.00 95.19 72 MET A N 1
ATOM 593 C CA . MET A 1 72 ? 1.850 -0.438 -12.081 1.00 95.19 72 MET A CA 1
ATOM 594 C C . MET A 1 72 ? 2.739 -0.152 -13.294 1.00 95.19 72 MET A C 1
ATOM 596 O O . MET A 1 72 ? 2.832 -1.005 -14.176 1.00 95.19 72 MET A O 1
ATOM 600 N N . ARG A 1 73 ? 3.414 1.005 -13.351 1.00 96.06 73 ARG A N 1
ATOM 601 C CA . ARG A 1 73 ? 4.409 1.294 -14.397 1.00 96.06 73 ARG A CA 1
ATOM 602 C C . ARG A 1 73 ? 5.574 0.307 -14.347 1.00 96.06 73 ARG A C 1
ATOM 604 O O . ARG A 1 73 ? 5.935 -0.245 -15.382 1.00 96.06 73 ARG A O 1
ATOM 611 N N . MET A 1 74 ? 6.102 0.023 -13.157 1.00 95.50 74 MET A N 1
ATOM 612 C CA . MET A 1 74 ? 7.178 -0.957 -12.977 1.00 95.50 74 MET A CA 1
ATOM 613 C C . MET A 1 74 ? 6.750 -2.375 -13.372 1.00 95.50 74 MET A C 1
ATOM 615 O O . MET A 1 74 ? 7.537 -3.093 -13.986 1.00 95.50 74 MET A O 1
ATOM 619 N N . ARG A 1 75 ? 5.510 -2.780 -13.057 1.00 94.50 75 ARG A N 1
ATOM 620 C CA .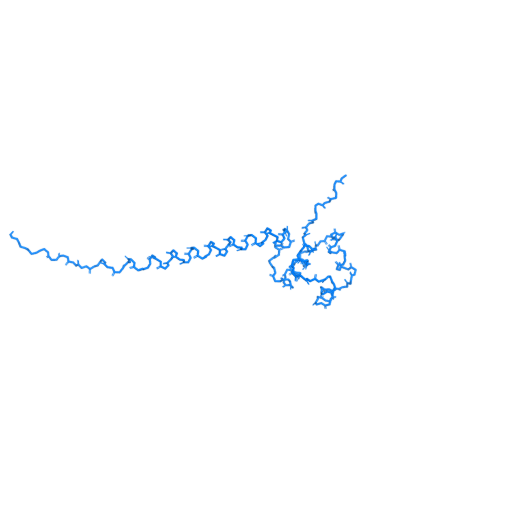 ARG A 1 75 ? 4.953 -4.068 -13.503 1.00 94.50 75 ARG A CA 1
ATOM 621 C C . ARG A 1 75 ? 4.945 -4.162 -15.026 1.00 94.50 75 ARG A C 1
ATOM 623 O O . ARG A 1 75 ? 5.532 -5.090 -15.562 1.00 94.50 75 ARG A O 1
ATOM 630 N N . ARG A 1 76 ? 4.376 -3.161 -15.706 1.00 95.25 76 ARG A N 1
ATOM 631 C CA . ARG A 1 76 ? 4.315 -3.132 -17.177 1.00 95.25 76 ARG A CA 1
ATOM 632 C C . ARG A 1 76 ? 5.702 -3.204 -17.812 1.00 95.25 76 ARG A C 1
ATOM 634 O O . ARG A 1 76 ? 5.901 -4.021 -18.698 1.00 95.25 76 ARG A O 1
ATOM 641 N N . LEU A 1 77 ? 6.654 -2.408 -17.318 1.00 95.19 77 LEU A N 1
ATOM 642 C CA . LEU A 1 77 ? 8.036 -2.415 -17.809 1.00 95.19 77 LEU A CA 1
ATOM 643 C C . LEU A 1 77 ? 8.680 -3.802 -17.671 1.00 95.19 77 LEU A C 1
ATOM 645 O O . LEU A 1 77 ? 9.322 -4.288 -18.595 1.00 95.19 77 LEU A O 1
ATOM 649 N N . ARG A 1 78 ? 8.508 -4.449 -16.513 1.00 93.25 78 ARG A N 1
ATOM 650 C CA . ARG A 1 78 ? 9.041 -5.794 -16.273 1.00 93.25 78 ARG A CA 1
ATOM 651 C C . ARG A 1 78 ? 8.416 -6.816 -17.218 1.00 93.25 78 ARG A C 1
ATOM 653 O O . ARG A 1 78 ? 9.136 -7.652 -17.753 1.00 93.25 78 ARG A O 1
ATOM 660 N N . ASP A 1 79 ? 7.103 -6.758 -17.402 1.00 94.31 79 ASP A N 1
ATOM 661 C CA . ASP A 1 79 ? 6.381 -7.706 -18.248 1.00 94.31 79 ASP A CA 1
ATOM 662 C C . ASP A 1 79 ? 6.781 -7.532 -19.729 1.00 94.31 79 ASP A C 1
ATOM 664 O O . ASP A 1 79 ? 7.004 -8.516 -20.431 1.00 94.31 79 ASP A O 1
ATOM 668 N N . GLU A 1 80 ? 6.973 -6.289 -20.184 1.00 94.81 80 GLU A N 1
ATOM 669 C CA . GLU A 1 80 ? 7.499 -5.963 -21.517 1.00 94.81 80 GLU A CA 1
ATOM 670 C C . GLU A 1 80 ? 8.939 -6.465 -21.708 1.00 94.81 80 GLU A C 1
ATOM 672 O O . GLU A 1 80 ? 9.241 -7.114 -22.708 1.00 94.81 80 GLU A O 1
ATOM 677 N N . MET A 1 81 ? 9.816 -6.244 -20.725 1.00 93.06 81 MET A N 1
ATOM 678 C CA . MET A 1 81 ? 11.200 -6.723 -20.767 1.00 93.06 81 MET A CA 1
ATOM 679 C C . MET A 1 81 ? 11.279 -8.254 -20.828 1.00 93.06 81 MET A C 1
ATOM 681 O O . MET A 1 81 ? 12.068 -8.796 -21.599 1.00 93.06 81 MET A O 1
ATOM 685 N N . MET A 1 82 ? 10.458 -8.955 -20.040 1.00 92.50 82 MET A N 1
ATOM 686 C CA . MET A 1 82 ? 10.403 -10.422 -20.052 1.00 92.50 82 MET A CA 1
ATOM 687 C C . MET A 1 82 ? 9.916 -10.962 -21.396 1.00 92.50 82 MET A C 1
ATOM 689 O O . MET A 1 82 ? 10.449 -11.954 -21.886 1.00 92.50 82 MET A O 1
ATOM 693 N N . ARG A 1 83 ? 8.938 -10.294 -22.015 1.00 93.38 83 ARG A N 1
ATOM 694 C CA . ARG A 1 83 ? 8.457 -10.656 -23.348 1.00 93.38 83 ARG A CA 1
ATOM 695 C C . ARG A 1 83 ? 9.554 -10.514 -24.407 1.00 93.38 83 ARG A C 1
ATOM 697 O O . ARG A 1 83 ? 9.776 -11.452 -25.162 1.00 93.38 83 ARG A O 1
ATOM 704 N N . LEU A 1 84 ? 10.259 -9.382 -24.425 1.00 91.94 84 LEU A N 1
ATOM 705 C CA . LEU A 1 84 ? 11.357 -9.136 -25.370 1.00 91.94 84 LEU A CA 1
ATOM 706 C C . LEU A 1 84 ? 12.502 -10.144 -25.206 1.00 91.94 84 LEU A C 1
ATOM 708 O O . LEU A 1 84 ? 13.063 -10.616 -26.194 1.00 91.94 84 LEU A O 1
ATOM 712 N N . ALA A 1 85 ? 12.843 -10.490 -23.961 1.00 90.88 85 ALA A N 1
ATOM 713 C CA . ALA A 1 85 ? 13.845 -11.514 -23.684 1.00 90.88 85 ALA A CA 1
ATOM 714 C C . ALA A 1 85 ? 13.431 -12.875 -24.271 1.00 90.88 85 ALA A C 1
ATOM 716 O O . ALA A 1 85 ? 14.227 -13.505 -24.958 1.00 90.88 85 ALA A O 1
ATOM 717 N N . HIS A 1 86 ? 12.170 -13.277 -24.084 1.00 87.69 86 HIS A N 1
ATOM 718 C CA . HIS A 1 86 ? 11.667 -14.551 -24.598 1.00 87.69 86 HIS A CA 1
ATOM 719 C C . HIS A 1 86 ? 11.644 -14.614 -26.137 1.00 87.69 86 HIS A C 1
ATOM 721 O O . HIS A 1 86 ? 12.080 -15.609 -26.706 1.00 87.69 86 HIS A O 1
ATOM 727 N N . GLU A 1 87 ? 11.226 -13.535 -26.812 1.00 80.69 87 GLU A N 1
ATOM 728 C CA . GLU A 1 87 ? 11.231 -13.439 -28.286 1.00 80.69 87 GLU A CA 1
ATOM 729 C C . GLU A 1 87 ? 12.659 -13.554 -28.873 1.00 80.69 87 GLU A C 1
ATOM 731 O O . GLU A 1 87 ? 12.865 -14.071 -29.976 1.00 80.69 87 GLU A O 1
ATOM 736 N N . THR A 1 88 ? 13.671 -13.100 -28.126 1.00 74.56 88 THR A N 1
ATOM 737 C CA . THR A 1 88 ? 15.079 -13.165 -28.550 1.00 74.56 88 THR A CA 1
ATOM 738 C C . THR A 1 88 ? 15.626 -14.596 -28.506 1.00 74.56 88 THR A C 1
ATOM 740 O O . THR A 1 88 ? 16.380 -14.985 -29.401 1.00 74.56 88 THR A O 1
ATOM 743 N N . ASP A 1 89 ? 15.222 -15.391 -27.511 1.00 70.50 89 ASP A N 1
ATOM 744 C CA . ASP A 1 89 ? 15.653 -16.787 -27.369 1.00 70.50 89 ASP A CA 1
ATOM 745 C C . ASP A 1 89 ? 15.089 -17.672 -28.497 1.00 70.50 89 ASP A C 1
ATOM 747 O O . ASP A 1 89 ? 15.829 -18.459 -29.089 1.00 70.50 89 ASP A O 1
ATOM 751 N N . GLU A 1 90 ? 13.819 -17.482 -28.878 1.00 61.16 90 GLU A N 1
ATOM 752 C CA . GLU A 1 90 ? 13.168 -18.259 -29.949 1.00 61.16 90 GLU A CA 1
ATOM 753 C C . GLU A 1 90 ? 13.776 -17.989 -31.338 1.00 61.16 90 GLU A C 1
ATOM 755 O O . GLU A 1 90 ? 13.874 -18.884 -32.178 1.00 61.16 90 GLU A O 1
ATOM 760 N N . THR A 1 91 ? 14.255 -16.767 -31.583 1.00 58.97 91 THR A N 1
ATOM 761 C CA . THR A 1 91 ? 14.851 -16.391 -32.878 1.00 58.97 91 THR A CA 1
ATOM 762 C C . THR A 1 91 ? 16.291 -16.922 -33.038 1.00 58.97 91 THR A C 1
ATOM 764 O O . THR A 1 91 ? 16.800 -17.034 -34.155 1.00 58.97 91 THR A O 1
ATOM 767 N N . GLY A 1 92 ? 16.965 -17.273 -31.935 1.00 55.00 92 GLY A N 1
ATOM 768 C CA . GLY A 1 92 ? 18.365 -17.724 -31.906 1.00 55.00 92 GLY A CA 1
ATOM 769 C C . GLY A 1 92 ? 18.587 -19.244 -31.982 1.00 55.00 92 GLY A C 1
ATOM 770 O O . GLY A 1 92 ? 19.745 -19.690 -32.005 1.00 55.00 92 GLY A O 1
ATOM 771 N N . GLU A 1 93 ? 17.523 -20.051 -31.995 1.00 53.62 93 GLU A N 1
ATOM 772 C CA . GLU A 1 93 ? 17.604 -21.519 -32.105 1.00 53.62 93 GLU A CA 1
ATOM 773 C C . GLU A 1 93 ? 17.446 -22.041 -33.544 1.00 53.62 93 GLU A C 1
ATOM 775 O O . GLU A 1 93 ? 18.084 -23.033 -33.889 1.00 53.62 93 GLU A O 1
ATOM 780 N N . ASP A 1 94 ? 16.742 -21.333 -34.435 1.00 54.28 94 ASP A N 1
ATOM 781 C CA . ASP A 1 94 ? 16.504 -21.791 -35.822 1.00 54.28 94 ASP A CA 1
ATOM 782 C C . ASP A 1 94 ? 17.707 -21.577 -36.777 1.00 54.28 94 ASP A C 1
ATOM 784 O O . ASP A 1 94 ? 17.703 -21.976 -37.941 1.00 54.28 94 ASP A O 1
ATOM 788 N N . SER A 1 95 ? 18.788 -20.943 -36.306 1.00 53.94 95 SER A N 1
ATOM 789 C CA . SER A 1 95 ? 19.967 -20.613 -37.132 1.00 53.94 95 SER A CA 1
ATOM 790 C C . SER A 1 95 ? 21.194 -21.507 -36.900 1.00 53.94 95 SER A C 1
ATOM 792 O O . SER A 1 95 ? 22.202 -21.331 -37.586 1.00 53.94 95 SER A O 1
ATOM 794 N N . ARG A 1 96 ? 21.141 -22.476 -35.972 1.00 57.78 96 ARG A N 1
ATOM 795 C CA . ARG A 1 96 ? 22.299 -23.316 -35.593 1.00 57.78 96 ARG A CA 1
ATOM 796 C C . ARG A 1 96 ? 22.361 -24.710 -36.237 1.00 57.78 96 ARG A C 1
ATOM 798 O O . ARG A 1 96 ? 23.313 -25.429 -35.957 1.00 57.78 96 ARG A O 1
ATOM 805 N N . ASP A 1 97 ? 21.441 -25.066 -37.139 1.00 53.69 97 ASP A N 1
ATOM 806 C CA . ASP A 1 97 ? 21.336 -26.432 -37.700 1.00 53.69 97 ASP A CA 1
ATOM 807 C C . ASP A 1 97 ? 21.492 -26.524 -39.238 1.00 53.69 97 ASP A C 1
ATOM 809 O O . ASP A 1 97 ? 20.829 -27.312 -39.909 1.00 53.69 97 ASP A O 1
ATOM 813 N N . LYS A 1 98 ? 22.344 -25.689 -39.857 1.00 57.09 98 LYS A N 1
ATOM 814 C CA . LYS A 1 98 ? 22.604 -25.764 -41.319 1.00 57.09 98 LYS A CA 1
ATOM 815 C C . LYS A 1 98 ? 24.068 -25.752 -41.762 1.00 57.09 98 LYS A C 1
ATOM 817 O O . LYS A 1 98 ? 24.333 -25.575 -42.950 1.00 57.09 98 LYS A O 1
ATOM 822 N N . SER A 1 99 ? 25.034 -25.985 -40.877 1.00 56.59 99 SER A N 1
ATOM 823 C CA . SER A 1 99 ? 26.451 -25.982 -41.267 1.00 56.59 99 SER A CA 1
ATOM 824 C C . SER A 1 99 ? 27.180 -27.275 -40.915 1.00 56.59 99 SER A C 1
ATOM 826 O O . SER A 1 99 ? 28.135 -27.252 -40.148 1.00 56.59 99 SER A O 1
ATOM 828 N N . GLU A 1 100 ? 26.788 -28.392 -41.528 1.00 54.22 100 GLU A N 1
ATOM 829 C CA . GLU A 1 100 ? 27.729 -29.497 -41.731 1.00 54.22 100 GLU A CA 1
ATOM 830 C C . GLU A 1 100 ? 27.424 -30.263 -43.029 1.00 54.22 100 GLU A C 1
ATOM 832 O O . GLU A 1 100 ? 26.643 -31.208 -43.079 1.00 54.22 100 GLU A O 1
ATOM 837 N N . ALA A 1 101 ? 28.056 -29.832 -44.123 1.00 53.66 101 ALA A N 1
ATOM 838 C CA . ALA A 1 101 ? 28.248 -30.661 -45.308 1.00 53.66 101 ALA A CA 1
ATOM 839 C C . ALA A 1 101 ? 29.725 -30.545 -45.729 1.00 53.66 101 ALA A C 1
ATOM 841 O O . ALA A 1 101 ? 30.163 -29.450 -46.094 1.00 53.66 101 ALA A O 1
ATOM 842 N N . PRO A 1 102 ? 30.524 -31.627 -45.671 1.00 50.88 102 PRO A N 1
ATOM 843 C CA . PRO A 1 102 ? 31.927 -31.570 -46.051 1.00 50.88 102 PRO A CA 1
ATOM 844 C C . PRO A 1 102 ? 32.043 -31.433 -47.574 1.00 50.88 102 PRO A C 1
ATOM 846 O O . PRO A 1 102 ? 31.620 -32.311 -48.331 1.00 50.88 102 PRO A O 1
ATOM 849 N N . GLN A 1 103 ? 32.639 -30.329 -48.034 1.00 54.25 103 GLN A N 1
ATOM 850 C CA . GLN A 1 103 ? 33.033 -30.148 -49.429 1.00 54.25 103 GLN A CA 1
ATOM 851 C C . GLN A 1 103 ? 34.087 -31.199 -49.803 1.00 54.25 103 GLN A C 1
ATOM 853 O O . GLN A 1 103 ? 35.265 -31.081 -49.468 1.00 54.25 103 GLN A O 1
ATOM 858 N N . LYS A 1 104 ? 33.664 -32.231 -50.540 1.00 57.78 104 LYS A N 1
ATOM 859 C CA . LYS A 1 104 ? 34.573 -33.049 -51.345 1.00 57.78 104 LYS A CA 1
ATOM 860 C C . LYS A 1 104 ? 35.085 -32.189 -52.498 1.00 57.78 104 LYS A C 1
ATOM 862 O O . LYS A 1 104 ? 34.387 -32.010 -53.492 1.00 57.78 104 LYS A O 1
ATOM 867 N N . VAL A 1 105 ? 36.298 -31.666 -52.372 1.00 52.53 105 VAL A N 1
ATOM 868 C CA . VAL A 1 105 ? 37.049 -31.130 -53.513 1.00 52.53 105 VAL A CA 1
ATOM 869 C C . VAL A 1 105 ? 37.684 -32.304 -54.255 1.00 52.53 105 VAL A C 1
ATOM 871 O O . VAL A 1 105 ? 38.625 -32.930 -53.772 1.00 52.53 105 VAL A O 1
ATOM 874 N N . SER A 1 106 ? 37.107 -32.627 -55.412 1.00 49.91 106 SER A N 1
ATOM 875 C CA . SER A 1 106 ? 37.665 -33.540 -56.407 1.00 49.91 106 SER A CA 1
ATOM 876 C C . SER A 1 106 ? 38.370 -32.725 -57.493 1.00 49.91 106 SER A C 1
ATOM 878 O O . SER A 1 106 ? 37.743 -31.871 -58.108 1.00 49.91 106 SER A O 1
ATOM 880 N N . SER A 1 107 ? 39.638 -33.075 -57.719 1.00 47.22 107 SER A N 1
ATOM 881 C CA . SER A 1 107 ? 40.347 -33.162 -59.008 1.00 47.22 107 SER A CA 1
ATOM 882 C C . SER A 1 107 ? 40.493 -31.929 -59.912 1.00 47.22 107 SER A C 1
ATOM 884 O O . SER A 1 107 ? 39.527 -31.481 -60.522 1.00 47.22 107 SER A O 1
ATOM 886 N N . ALA A 1 108 ? 41.752 -31.553 -60.165 1.00 52.12 108 ALA A N 1
ATOM 887 C CA . ALA A 1 108 ? 42.373 -31.604 -61.498 1.00 52.12 108 ALA A CA 1
ATOM 888 C C . ALA A 1 108 ? 43.902 -31.679 -61.357 1.00 52.12 108 ALA A C 1
ATOM 890 O O . ALA A 1 108 ? 44.443 -30.914 -60.528 1.00 52.12 108 ALA A O 1
#

Foldseek 3Di:
DPDPDLQFDVLQLCVVLVHDLVCCCVVVVDDSVVSVCVNVSVDDDDPVNLVVVCVVSVHDSCCRRDHVVVVVVVVVVVVVVVVVVVVVVVVPPVPPPDPDDDDPDDDD

Radius of gyration: 26.1 Å; Cα contacts (8 Å, |Δi|>4): 58; chains: 1; bounding box: 56×53×77 Å

pLDDT: mean 83.28, std 17.51, range [37.97, 97.38]

Nearest PDB structures (foldseek):
  3omt-assembly1_B  TM=9.416E-01  e=1.310E-02  Cytophaga hutchinsonii ATCC 33406
  3bs3-assembly1_A-2  TM=9.255E-01  e=1.681E-02  Bacteroides fragilis NCTC 9343
  3vk0-assembly2_B  TM=6.989E-01  e=6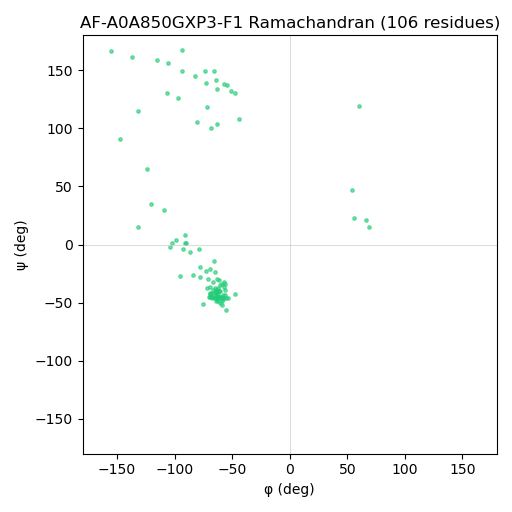.193E-03  Neisseria meningitidis MC58
  2xi8-assembly1_A  TM=8.933E-01  e=6.634E-02  Enterococcus faecalis
  5d50-assembly1_C  TM=4.810E-01  e=1.812E+00  Salmonella phage SPC32H

Solvent-accessible surface area (backbone atoms only — not comparable to full-atom values): 6675 Å² total; per-residue (Å²): 130,82,76,77,71,73,81,51,31,56,56,56,41,28,59,76,71,74,51,54,71,68,51,50,28,62,77,68,66,41,55,67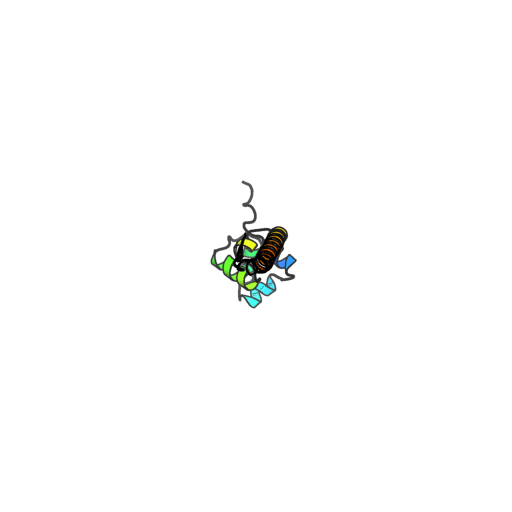,66,57,49,53,32,51,54,66,60,76,36,86,80,51,75,63,56,41,49,54,51,16,57,76,69,76,45,56,58,70,47,46,56,37,54,59,69,57,43,52,50,53,49,53,53,51,56,52,51,53,50,55,53,51,58,52,56,66,66,66,60,82,74,75,83,81,86,86,77,86,81,81,85,75,87,135

Secondary structure (DSSP, 8-state):
-PPPP-S--HHHHHHHTT--HHHHHHHS---HHHHHHHHTTSSPPPHHHHHHHHHHTT--GGGGGS-HHHHHHHHHHHHHHHHHHHHHHHHTTTTSSS----------

Organism: NCBI:txid2744473

Sequence (108 aa):
MAAPIHDWYLKQWLRTLGKRQADIARDLEWNKARVSLTASGKQPYTRDDINEIADYLNLRPYELLMHPEDAMRMRRLRDEMMRLAHETDETGEDSRDKSEAPQKVSSA

InterPro domains:
  IPR001387 Cro/C1-type, helix-turn-helix domain [cd00093] (10-64)
  IPR010982 Lambda repressor-like, DNA-binding domain superfamily [G3DSA:1.10.260.40] (8-94)
  IPR010982 Lambda repressor-like, DNA-binding domain superfamily [SSF47413] (9-69)